Protein AF-A0A8J6AHJ5-F1 (afdb_monomer_lite)

pLDDT: mean 91.61, std 8.58, range [52.34, 97.62]

Foldseek 3Di:
DQDPVVVVVLVVPPPQDVPVPRDDDRPVCLVVVLVVVCVVPPCSSVVVVVVPDPDDDD

Organism: Galemys pyrenaicus (NCBI:txid202257)

Secondary structure (DSSP, 8-state):
---HHHHHHHTTSTT--TTTT-----HHHHHHHHHHHHHHSTTHHHHHHHHSS-----

InterPro domains:
  IPR003929 Calcium-activated potassium channel BK, alpha subunit [PF03493] (22-56)
  IPR047871 Calcium-activated potassium channel slowpoke-like [PTHR10027] (1-57)

Radius of gyration: 15.06 Å; chains: 1; bounding box: 32×23×46 Å

Sequence (58 aa):
MLQYHNKAHLLNIPSWNWKEGDDAICLAELKLGFIAQSCLAQGLSTMLANLFSMRSFI

Structure (mmCIF, N/CA/C/O backbone):
data_AF-A0A8J6AHJ5-F1
#
_entry.id   AF-A0A8J6AHJ5-F1
#
loop_
_atom_site.group_PDB
_atom_site.id
_atom_site.type_symbol
_atom_site.label_atom_id
_atom_site.label_alt_id
_atom_site.label_comp_id
_atom_site.label_asym_id
_atom_site.label_entity_id
_atom_site.label_seq_id
_atom_site.pdbx_PDB_ins_code
_atom_site.Cartn_x
_atom_site.Cartn_y
_atom_site.Cartn_z
_atom_site.occupancy
_atom_site.B_iso_or_equiv
_atom_site.auth_seq_id
_atom_site.auth_comp_id
_atom_site.auth_asym_id
_atom_site.auth_atom_id
_atom_site.pdbx_PDB_model_num
ATOM 1 N N . MET A 1 1 ? -0.927 15.561 -9.356 1.00 55.91 1 MET A N 1
ATOM 2 C CA . MET A 1 1 ? -2.064 14.638 -9.131 1.00 55.91 1 MET A CA 1
ATOM 3 C C . MET A 1 1 ? -1.504 13.219 -9.025 1.00 55.91 1 MET A C 1
ATOM 5 O O . MET A 1 1 ? -0.884 12.774 -9.981 1.00 55.91 1 MET A O 1
ATOM 9 N N . LEU A 1 2 ? -1.638 12.536 -7.882 1.00 80.38 2 LEU A N 1
ATOM 10 C CA . LEU A 1 2 ? -1.175 11.147 -7.708 1.00 80.38 2 LEU A CA 1
ATOM 11 C C . LEU A 1 2 ? -2.339 10.199 -8.019 1.00 80.38 2 LEU A C 1
ATOM 13 O O . LEU A 1 2 ? -3.274 10.097 -7.231 1.00 80.38 2 LEU A O 1
ATOM 17 N N . GLN A 1 3 ? -2.316 9.571 -9.192 1.00 88.81 3 GLN A N 1
ATOM 18 C CA . GLN A 1 3 ? -3.410 8.752 -9.719 1.00 88.81 3 GLN A CA 1
ATOM 19 C C . GLN A 1 3 ? -2.914 7.344 -10.051 1.00 88.81 3 GLN A C 1
ATOM 21 O O . GLN A 1 3 ? -1.750 7.171 -10.408 1.00 88.81 3 GLN A O 1
ATOM 26 N N . TYR A 1 4 ? -3.799 6.347 -9.980 1.00 89.56 4 TYR A N 1
ATOM 27 C CA . TYR A 1 4 ? -3.447 4.955 -10.284 1.00 89.56 4 TYR A CA 1
ATOM 28 C C . TYR A 1 4 ? -2.981 4.767 -11.733 1.00 89.56 4 TYR A C 1
ATOM 30 O O . TYR A 1 4 ? -1.998 4.076 -11.970 1.00 89.56 4 TYR A O 1
ATOM 38 N N . HIS A 1 5 ? -3.601 5.452 -12.699 1.00 91.06 5 HIS A N 1
ATOM 39 C CA . HIS A 1 5 ? -3.188 5.352 -14.104 1.00 91.06 5 HIS A CA 1
ATOM 40 C C . HIS A 1 5 ? -1.739 5.813 -14.336 1.00 91.06 5 HIS A C 1
ATOM 42 O O . HIS A 1 5 ? -1.069 5.283 -15.215 1.00 91.06 5 HIS A O 1
ATOM 48 N N . ASN A 1 6 ? -1.212 6.717 -13.499 1.00 91.19 6 ASN A N 1
ATOM 49 C CA . ASN A 1 6 ? 0.181 7.155 -13.605 1.00 91.19 6 ASN A CA 1
ATOM 50 C C . ASN A 1 6 ? 1.178 6.044 -13.248 1.00 91.19 6 ASN A C 1
ATOM 52 O O . ASN A 1 6 ? 2.310 6.071 -13.723 1.00 91.19 6 ASN A O 1
ATOM 56 N N . LYS A 1 7 ? 0.763 5.047 -12.454 1.00 90.00 7 LYS A N 1
ATOM 57 C CA . LYS A 1 7 ? 1.588 3.880 -12.104 1.00 90.00 7 LYS A CA 1
ATOM 58 C C . LYS A 1 7 ? 1.969 3.070 -13.345 1.00 90.00 7 LYS A C 1
ATOM 60 O O . LYS A 1 7 ? 3.084 2.568 -13.416 1.00 90.00 7 LYS A O 1
ATOM 65 N N . ALA A 1 8 ? 1.089 2.999 -14.348 1.00 91.06 8 ALA A N 1
ATOM 66 C CA . ALA A 1 8 ? 1.365 2.285 -15.594 1.00 91.06 8 ALA A CA 1
ATOM 67 C C . ALA A 1 8 ? 2.533 2.901 -16.384 1.00 91.06 8 ALA A C 1
ATOM 69 O O . ALA A 1 8 ? 3.237 2.185 -17.086 1.00 91.06 8 ALA A O 1
ATOM 70 N N . HIS A 1 9 ? 2.792 4.204 -16.234 1.00 91.44 9 HIS A N 1
ATOM 71 C CA . HIS A 1 9 ? 3.934 4.843 -16.889 1.00 91.44 9 HIS A CA 1
ATOM 72 C C . HIS A 1 9 ? 5.283 4.377 -16.328 1.00 91.44 9 HIS A C 1
ATOM 74 O O . HIS A 1 9 ? 6.258 4.379 -17.073 1.00 91.44 9 HIS A O 1
ATOM 80 N N . LEU A 1 10 ? 5.348 3.929 -15.067 1.00 89.19 10 LEU A N 1
ATOM 81 C CA . LEU A 1 10 ? 6.577 3.374 -14.486 1.00 89.19 10 LEU A CA 1
ATOM 82 C C . LEU A 1 10 ? 6.963 2.048 -15.146 1.00 89.19 10 LEU A C 1
ATOM 84 O O . LEU A 1 10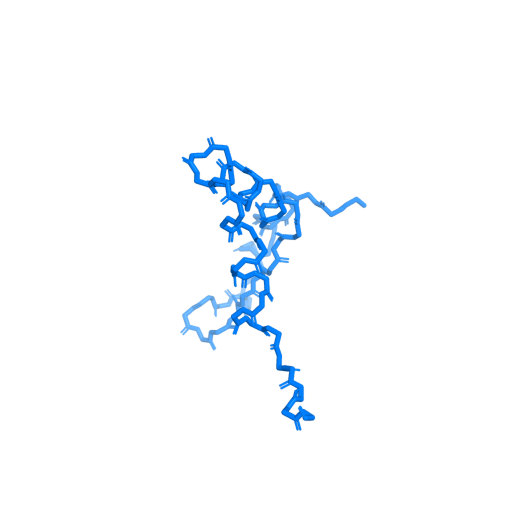 ? 8.138 1.812 -15.391 1.00 89.19 10 LEU A O 1
ATOM 88 N N . LEU A 1 11 ? 5.976 1.236 -15.537 1.00 89.69 11 LEU A N 1
ATOM 89 C CA . LEU A 1 11 ? 6.205 -0.022 -16.257 1.00 89.69 11 LEU A CA 1
ATOM 90 C C . LEU A 1 11 ? 6.773 0.184 -17.669 1.00 89.69 11 LEU A C 1
ATOM 92 O O . LEU A 1 11 ? 7.305 -0.754 -18.253 1.00 89.69 11 LEU A O 1
ATOM 96 N N . ASN A 1 12 ? 6.668 1.398 -18.218 1.00 92.75 12 ASN A N 1
ATOM 97 C CA . ASN A 1 12 ? 7.253 1.739 -19.513 1.00 92.75 12 ASN A CA 1
ATOM 98 C C . ASN A 1 12 ? 8.729 2.154 -19.404 1.00 92.75 12 ASN A C 1
ATOM 100 O O . ASN A 1 12 ? 9.381 2.341 -20.432 1.00 92.75 12 ASN A O 1
ATOM 104 N N . ILE A 1 13 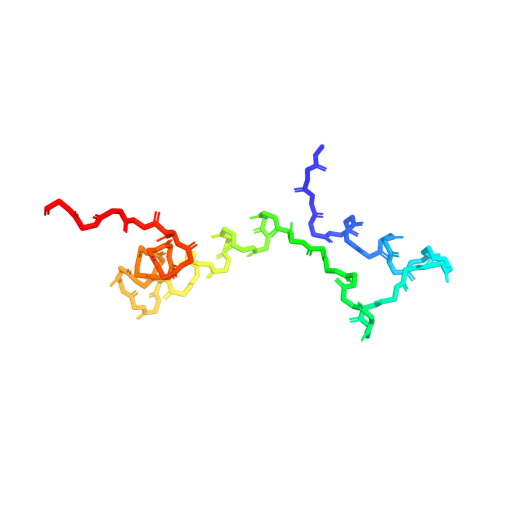? 9.263 2.342 -18.191 1.00 94.06 13 ILE A N 1
ATOM 105 C CA . ILE A 1 13 ? 10.672 2.681 -17.988 1.00 94.06 13 ILE A CA 1
ATOM 106 C C . ILE A 1 13 ? 11.490 1.391 -18.154 1.00 94.06 13 ILE A C 1
ATOM 108 O O . ILE A 1 13 ? 11.274 0.442 -17.405 1.00 94.06 13 ILE A O 1
ATOM 112 N N . PRO A 1 14 ? 12.453 1.330 -19.090 1.00 92.06 14 PRO A N 1
ATOM 113 C CA . PRO A 1 14 ? 13.169 0.091 -19.404 1.00 92.06 14 PRO A CA 1
ATOM 114 C C . PRO A 1 14 ? 14.039 -0.433 -18.254 1.00 92.06 14 PRO A C 1
ATOM 116 O O . PRO A 1 14 ? 14.372 -1.612 -18.232 1.00 92.06 14 PRO A O 1
ATOM 119 N N . SER A 1 15 ? 14.414 0.427 -17.306 1.00 94.44 15 SER A N 1
ATOM 120 C CA . SER A 1 15 ? 15.155 0.045 -16.102 1.00 94.44 15 SER A CA 1
ATOM 121 C C . SER A 1 15 ? 14.260 -0.344 -14.922 1.00 94.44 15 SER A C 1
ATOM 123 O O . SER A 1 15 ? 14.800 -0.709 -13.888 1.00 94.44 15 SER A O 1
ATOM 125 N N . TRP A 1 16 ? 12.932 -0.220 -15.033 1.00 94.12 16 TRP A N 1
ATOM 126 C CA . TRP A 1 16 ? 12.016 -0.552 -13.942 1.00 94.12 16 TRP A CA 1
ATOM 127 C C . TRP A 1 16 ? 11.781 -2.059 -13.883 1.00 94.12 16 TRP A C 1
ATOM 129 O O . TRP A 1 16 ? 11.208 -2.652 -14.805 1.00 94.12 16 TRP A O 1
ATOM 139 N N . ASN A 1 17 ? 12.180 -2.678 -12.778 1.00 93.62 17 ASN A N 1
ATOM 140 C CA . ASN A 1 17 ? 12.110 -4.116 -12.595 1.00 93.62 17 ASN A CA 1
ATOM 141 C C . ASN A 1 17 ? 11.403 -4.491 -11.287 1.00 93.62 17 ASN A C 1
ATOM 143 O O . ASN A 1 17 ? 12.008 -4.651 -10.229 1.00 93.62 17 ASN A O 1
ATOM 147 N N . TRP A 1 18 ? 10.099 -4.750 -11.388 1.00 91.25 18 TRP A N 1
ATOM 148 C CA . TRP A 1 18 ? 9.279 -5.202 -10.258 1.00 91.25 18 TRP A CA 1
ATOM 149 C C . TRP A 1 18 ? 9.756 -6.530 -9.642 1.00 91.25 18 TRP A C 1
ATOM 151 O O . TRP A 1 18 ? 9.436 -6.821 -8.494 1.00 91.25 18 TRP A O 1
ATOM 161 N N . LYS A 1 19 ? 10.526 -7.349 -10.375 1.00 93.12 19 LYS A N 1
ATOM 162 C CA . LYS A 1 19 ? 11.101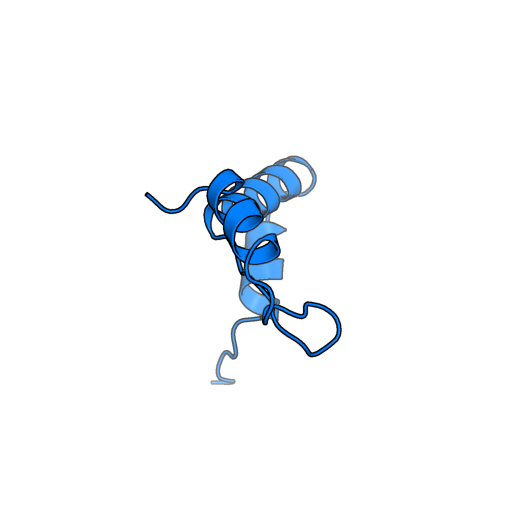 -8.594 -9.834 1.00 93.12 19 LYS A CA 1
ATOM 163 C C . LYS A 1 19 ? 12.333 -8.351 -8.964 1.00 93.12 19 LYS A C 1
ATOM 165 O O . LYS A 1 19 ? 12.674 -9.221 -8.170 1.00 93.12 19 LYS A O 1
ATOM 170 N N . GLU A 1 20 ? 12.991 -7.205 -9.121 1.00 94.62 20 GLU A N 1
ATOM 171 C CA . GLU A 1 20 ? 14.154 -6.791 -8.324 1.00 94.62 20 GLU A CA 1
ATOM 172 C C . GLU A 1 20 ? 13.776 -5.875 -7.150 1.00 94.62 20 GLU A C 1
ATOM 174 O O . GLU A 1 20 ? 14.648 -5.480 -6.381 1.00 94.62 20 GLU A O 1
ATOM 179 N N . GLY A 1 21 ? 12.478 -5.604 -6.959 1.00 93.94 21 GLY A N 1
ATOM 180 C CA . GLY A 1 21 ? 11.956 -4.838 -5.823 1.00 93.94 21 GLY A CA 1
ATOM 181 C C . GLY A 1 21 ? 11.531 -3.408 -6.156 1.00 93.94 21 GLY A C 1
ATOM 182 O O . GLY A 1 21 ? 11.236 -2.642 -5.238 1.00 93.94 21 GLY A O 1
ATOM 183 N N . ASP A 1 22 ? 11.466 -3.039 -7.439 1.00 94.56 22 ASP A N 1
ATOM 184 C CA . ASP A 1 22 ? 10.897 -1.753 -7.839 1.00 94.56 22 ASP A CA 1
ATOM 185 C C . ASP A 1 22 ? 9.371 -1.765 -7.658 1.00 94.56 22 ASP A C 1
ATOM 187 O O . ASP A 1 22 ? 8.607 -2.202 -8.528 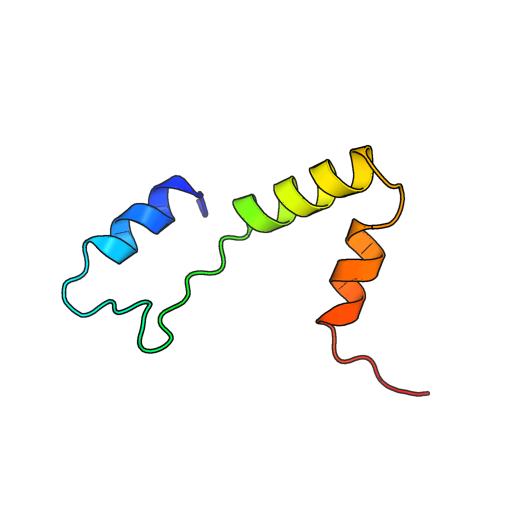1.00 94.56 22 ASP A O 1
ATOM 191 N N . ASP A 1 23 ? 8.928 -1.259 -6.507 1.00 94.19 23 ASP A N 1
ATOM 192 C CA . ASP A 1 23 ? 7.523 -1.161 -6.130 1.00 94.19 23 ASP A CA 1
ATOM 193 C C . ASP A 1 23 ? 7.022 0.287 -6.129 1.00 94.19 23 ASP A C 1
ATOM 195 O O . ASP A 1 23 ? 7.633 1.210 -5.589 1.00 94.19 23 ASP A O 1
ATOM 199 N N . ALA A 1 24 ? 5.831 0.487 -6.697 1.00 94.00 24 ALA A N 1
ATOM 200 C CA . ALA A 1 24 ? 5.157 1.779 -6.728 1.00 94.00 24 ALA A CA 1
ATOM 201 C C . ALA A 1 24 ? 3.913 1.766 -5.834 1.00 94.00 24 ALA A C 1
ATOM 203 O O . ALA A 1 24 ? 2.853 1.241 -6.198 1.00 94.00 24 ALA A O 1
ATOM 204 N N . ILE A 1 25 ? 4.036 2.394 -4.665 1.00 93.62 25 ILE A N 1
ATOM 205 C CA . ILE A 1 25 ? 2.960 2.524 -3.679 1.00 93.62 25 ILE A CA 1
ATOM 206 C C . ILE A 1 25 ? 2.001 3.639 -4.120 1.00 93.62 25 ILE A C 1
ATOM 208 O O . ILE A 1 25 ? 2.264 4.830 -3.943 1.00 93.62 25 ILE A O 1
ATOM 212 N N . CYS A 1 26 ? 0.858 3.266 -4.701 1.00 94.19 26 CYS A N 1
ATOM 213 C CA . CYS A 1 26 ? -0.159 4.232 -5.108 1.00 94.19 26 CYS A CA 1
ATOM 214 C C . CYS A 1 26 ? -1.081 4.588 -3.931 1.00 94.19 26 CYS A C 1
ATOM 216 O O . CYS A 1 26 ? -1.898 3.782 -3.487 1.00 94.19 26 CYS A O 1
ATOM 218 N N . LEU A 1 27 ? -1.000 5.837 -3.458 1.00 93.50 27 LEU A N 1
ATOM 219 C CA . LEU A 1 27 ? -1.825 6.322 -2.344 1.00 93.50 27 LEU A CA 1
ATOM 220 C C . LEU A 1 27 ? -3.329 6.265 -2.639 1.00 93.50 27 LEU A C 1
ATOM 222 O O . LEU A 1 27 ? -4.114 5.946 -1.750 1.00 93.50 27 LEU A O 1
ATOM 226 N N . ALA A 1 28 ? -3.739 6.571 -3.873 1.00 93.88 28 ALA A N 1
ATOM 227 C CA . ALA A 1 28 ? -5.147 6.533 -4.264 1.00 93.88 28 ALA A CA 1
ATOM 228 C C . ALA A 1 28 ? -5.703 5.099 -4.245 1.00 93.88 28 ALA A C 1
ATOM 230 O O . ALA A 1 28 ? -6.798 4.880 -3.732 1.00 93.88 28 ALA A O 1
ATOM 231 N N . GLU A 1 29 ? -4.920 4.136 -4.743 1.00 94.38 29 GLU A N 1
ATOM 232 C CA . GLU A 1 29 ? -5.248 2.705 -4.743 1.00 94.38 29 GLU A CA 1
ATOM 233 C C . GLU A 1 29 ? -5.398 2.176 -3.313 1.00 94.38 29 GLU A C 1
ATOM 235 O O . GLU A 1 29 ? -6.450 1.650 -2.954 1.00 94.38 29 GLU A O 1
ATOM 240 N N . LEU A 1 30 ? -4.389 2.393 -2.464 1.00 95.12 30 LEU A N 1
ATOM 241 C CA . LEU A 1 30 ? -4.398 1.892 -1.088 1.00 95.12 30 LEU A CA 1
ATOM 242 C C . LEU A 1 30 ? -5.479 2.547 -0.229 1.00 95.12 30 LEU A C 1
ATOM 244 O O . LEU A 1 30 ? -6.193 1.852 0.490 1.00 95.12 30 LEU A O 1
ATOM 248 N N . LYS A 1 31 ? -5.646 3.872 -0.316 1.00 95.44 31 LYS A N 1
ATOM 249 C CA . LYS A 1 31 ? -6.664 4.589 0.463 1.00 95.44 31 LYS A CA 1
ATOM 250 C C . LYS A 1 31 ? -8.070 4.091 0.131 1.00 95.44 31 LYS A C 1
ATOM 252 O O . LYS A 1 31 ? -8.836 3.788 1.043 1.00 95.44 31 LYS A O 1
ATOM 257 N N . LEU A 1 32 ? -8.419 4.034 -1.156 1.00 96.06 32 L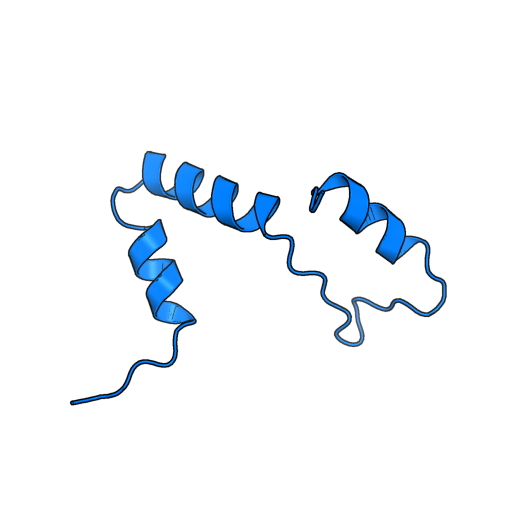EU A N 1
ATOM 258 C CA . LEU A 1 32 ? -9.748 3.585 -1.576 1.00 96.06 32 LEU A CA 1
ATOM 259 C C . LEU A 1 32 ? -9.939 2.090 -1.305 1.00 96.06 32 LEU A C 1
ATOM 261 O O . LEU A 1 32 ? -11.010 1.704 -0.846 1.00 96.06 32 LEU A O 1
ATOM 265 N N . GLY A 1 33 ? -8.898 1.274 -1.494 1.00 96.25 33 GLY A N 1
ATOM 266 C CA . GLY A 1 33 ? -8.909 -0.147 -1.156 1.00 96.25 33 GLY A CA 1
ATOM 267 C C . GLY A 1 33 ? -9.171 -0.397 0.331 1.00 96.25 33 GLY A C 1
ATOM 268 O O . GLY A 1 33 ? -10.050 -1.183 0.671 1.00 96.25 33 GLY A O 1
ATOM 269 N N . PHE A 1 34 ? -8.490 0.317 1.232 1.00 96.94 34 PHE A N 1
ATOM 270 C CA . PHE A 1 34 ? -8.714 0.184 2.676 1.00 96.94 34 PHE A CA 1
ATOM 271 C C . PHE A 1 34 ? -10.124 0.611 3.087 1.00 96.94 34 PHE A C 1
ATOM 273 O O . PHE A 1 34 ? -10.741 -0.056 3.914 1.00 96.94 34 PHE A O 1
ATOM 280 N N . ILE A 1 35 ? -10.659 1.684 2.497 1.00 96.94 35 ILE A N 1
ATOM 281 C CA . ILE A 1 35 ? -12.046 2.105 2.742 1.00 96.94 35 ILE A CA 1
ATOM 282 C C . ILE A 1 35 ? -13.024 1.037 2.241 1.00 96.94 35 ILE A C 1
ATOM 284 O O . ILE A 1 35 ? -13.928 0.659 2.981 1.00 96.94 35 ILE A O 1
ATOM 288 N N . ALA A 1 36 ? -12.819 0.509 1.032 1.00 97.62 36 ALA A N 1
ATOM 289 C CA . ALA A 1 36 ? -13.667 -0.534 0.462 1.00 97.62 36 ALA A CA 1
ATOM 290 C C . ALA A 1 36 ? -13.657 -1.815 1.313 1.00 97.62 36 ALA A C 1
ATOM 292 O O . ALA A 1 36 ? -14.704 -2.413 1.541 1.00 97.62 36 ALA A O 1
ATOM 293 N N . GLN A 1 37 ? -12.499 -2.206 1.847 1.00 96.69 37 GLN A N 1
ATOM 294 C CA . GLN A 1 37 ? -12.400 -3.328 2.783 1.00 96.69 37 GLN A CA 1
ATOM 295 C C . GLN A 1 37 ? -13.100 -3.030 4.119 1.00 96.69 37 GLN A C 1
ATOM 297 O O . GLN A 1 37 ? -13.781 -3.895 4.667 1.00 96.69 37 GLN A O 1
ATOM 302 N N . SER A 1 38 ? -13.035 -1.789 4.606 1.00 96.62 38 SER A N 1
ATOM 303 C CA . SER A 1 38 ? -13.809 -1.358 5.776 1.00 96.62 38 SER A CA 1
ATOM 304 C C . SER A 1 38 ? -15.325 -1.349 5.558 1.00 96.62 38 SER A C 1
ATOM 306 O O . SER A 1 38 ? -16.063 -1.435 6.538 1.00 96.62 38 SER A O 1
ATOM 308 N N . CYS A 1 39 ? -15.807 -1.280 4.311 1.00 97.00 39 CYS A N 1
ATOM 309 C CA . CYS A 1 39 ? -17.227 -1.483 4.004 1.00 97.00 39 CYS A CA 1
ATOM 310 C C . CYS A 1 39 ? -17.677 -2.933 4.246 1.00 97.00 39 CYS A C 1
ATOM 312 O O . CYS A 1 39 ? -18.849 -3.153 4.535 1.00 97.00 39 CYS A O 1
ATOM 314 N N . LEU A 1 40 ? -16.768 -3.910 4.133 1.00 97.62 40 LEU A N 1
ATOM 315 C CA . LEU A 1 40 ? -17.047 -5.326 4.405 1.00 97.62 40 LEU A CA 1
ATOM 316 C C . LEU A 1 40 ? -16.894 -5.657 5.894 1.00 97.62 40 LEU A C 1
ATOM 318 O O . LEU A 1 40 ? -17.706 -6.389 6.454 1.00 97.62 40 LEU A O 1
ATOM 322 N N . ALA A 1 41 ? -15.858 -5.111 6.534 1.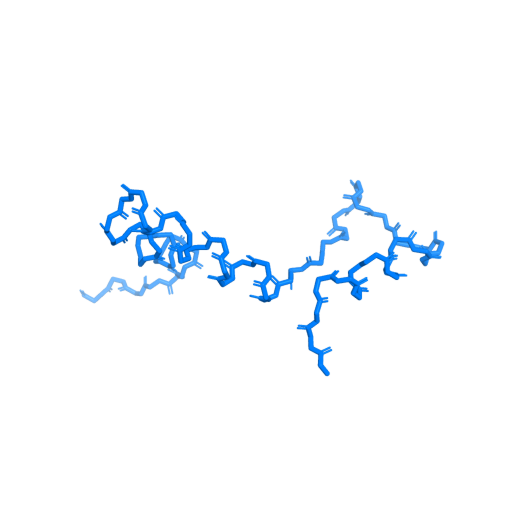00 97.12 41 ALA A N 1
ATOM 323 C CA . ALA A 1 41 ? -15.581 -5.303 7.952 1.00 97.12 41 ALA A CA 1
ATOM 324 C C . ALA A 1 41 ? -15.170 -3.975 8.596 1.00 97.12 41 ALA A C 1
ATOM 326 O O . ALA A 1 41 ? -14.055 -3.483 8.405 1.00 97.12 41 ALA A O 1
ATOM 327 N N . GLN A 1 42 ? -16.071 -3.391 9.385 1.00 96.38 42 GLN A N 1
ATOM 328 C CA . GLN A 1 42 ? -15.830 -2.104 10.029 1.00 96.38 42 GLN A CA 1
ATOM 329 C C . GLN A 1 42 ? -14.566 -2.148 10.907 1.00 96.38 42 GLN A C 1
ATOM 331 O O . GLN A 1 42 ? -14.404 -3.029 11.746 1.00 96.38 42 GLN A O 1
ATOM 336 N N . GLY A 1 43 ? -13.664 -1.180 10.716 1.00 93.69 43 GLY A N 1
ATOM 337 C CA . GLY A 1 43 ? -12.406 -1.068 11.470 1.00 93.69 43 GLY A CA 1
ATOM 338 C C . GLY A 1 43 ? -11.191 -1.747 10.824 1.00 93.69 43 GLY A C 1
ATOM 339 O O . GLY A 1 43 ? -10.064 -1.502 11.263 1.00 93.69 43 GLY A O 1
ATOM 340 N N . LEU A 1 44 ? -11.380 -2.514 9.743 1.00 95.94 44 LEU A N 1
ATOM 341 C CA . LEU A 1 44 ? -10.300 -3.203 9.027 1.00 95.94 44 LEU A CA 1
ATOM 342 C C . LEU A 1 44 ? -9.214 -2.238 8.519 1.00 95.94 44 LEU A C 1
ATOM 344 O O . LEU A 1 44 ? -8.026 -2.510 8.688 1.00 95.94 44 LEU A O 1
ATOM 348 N N . SER A 1 45 ? -9.588 -1.068 7.994 1.00 96.06 45 SER A N 1
ATOM 349 C CA . SER A 1 45 ? -8.630 -0.037 7.563 1.00 96.06 45 SER A CA 1
ATOM 350 C C . SER A 1 45 ? -7.687 0.410 8.680 1.00 96.06 45 SER A C 1
ATOM 352 O O . SER A 1 45 ? -6.502 0.614 8.435 1.00 96.06 45 SER A O 1
ATOM 354 N N . THR A 1 46 ? -8.194 0.559 9.907 1.00 95.62 46 THR A N 1
ATOM 355 C CA . THR A 1 46 ? -7.396 0.994 11.063 1.00 95.62 46 THR A CA 1
ATOM 356 C C . THR A 1 46 ? -6.489 -0.127 11.554 1.00 95.62 46 THR A C 1
ATOM 358 O O . THR A 1 46 ? -5.332 0.125 11.889 1.00 95.62 46 THR A O 1
ATOM 361 N N . MET A 1 47 ? -6.984 -1.369 11.556 1.00 96.31 47 MET A N 1
ATOM 362 C CA . MET A 1 47 ? -6.165 -2.539 11.875 1.00 96.31 47 MET A CA 1
ATOM 363 C C . MET A 1 47 ? -4.982 -2.660 10.908 1.00 96.31 47 MET A C 1
ATOM 365 O O . MET A 1 47 ? -3.838 -2.740 11.352 1.00 96.31 47 MET A O 1
ATOM 369 N N . LEU A 1 48 ? -5.246 -2.600 9.597 1.00 95.62 48 LEU A N 1
ATOM 370 C CA . LEU A 1 48 ? -4.200 -2.640 8.574 1.00 95.62 48 LEU A CA 1
ATOM 371 C C . LEU A 1 48 ? -3.239 -1.458 8.721 1.00 95.62 48 LEU A C 1
ATOM 373 O O . LEU A 1 48 ? -2.033 -1.667 8.679 1.00 95.62 48 LEU A O 1
ATOM 377 N N . ALA A 1 49 ? -3.752 -0.250 8.981 1.00 94.94 49 ALA A N 1
ATOM 378 C CA . ALA A 1 49 ? -2.925 0.934 9.208 1.00 94.94 49 ALA A CA 1
ATOM 379 C C . ALA A 1 49 ? -1.907 0.766 10.343 1.00 94.94 49 ALA A C 1
ATOM 381 O O . ALA A 1 49 ? -0.770 1.234 10.259 1.00 94.94 49 ALA A O 1
ATOM 382 N N . ASN A 1 50 ? -2.312 0.082 11.408 1.00 94.56 50 ASN A N 1
ATOM 383 C CA . ASN A 1 50 ? -1.456 -0.156 12.561 1.00 94.56 50 ASN A CA 1
ATOM 384 C C . ASN A 1 50 ? -0.440 -1.276 12.334 1.00 94.56 50 ASN A C 1
ATOM 386 O O . ASN A 1 50 ? 0.625 -1.227 12.935 1.00 94.56 50 ASN A O 1
ATOM 390 N N . LEU A 1 51 ? -0.730 -2.232 11.451 1.00 94.62 51 LEU A N 1
ATOM 391 C CA . LEU A 1 51 ? 0.157 -3.357 11.139 1.00 94.62 51 LEU A CA 1
ATOM 392 C C . LEU A 1 51 ? 1.488 -2.917 10.519 1.00 94.62 51 LEU A C 1
ATOM 394 O O . LEU A 1 51 ? 2.528 -3.478 10.841 1.00 94.62 51 LEU A O 1
ATOM 398 N N . PHE A 1 52 ? 1.462 -1.904 9.652 1.00 91.19 52 PHE A N 1
ATOM 399 C CA . PHE A 1 52 ? 2.675 -1.357 9.033 1.00 91.19 52 PHE A CA 1
ATOM 400 C C . PHE A 1 52 ? 3.233 -0.127 9.761 1.00 91.19 52 PHE A C 1
ATOM 402 O O . PHE A 1 52 ? 4.296 0.377 9.403 1.00 91.19 52 PHE A O 1
ATOM 409 N N . SER A 1 53 ? 2.529 0.374 10.778 1.00 93.06 53 SER A N 1
ATOM 410 C CA . SER A 1 53 ? 3.031 1.461 11.613 1.00 93.06 53 SER A CA 1
ATOM 411 C C . SER A 1 53 ? 3.865 0.879 12.748 1.00 93.06 53 SER A C 1
ATOM 413 O O . SER A 1 53 ? 3.320 0.266 13.662 1.00 93.06 53 SER A O 1
ATOM 415 N N . MET A 1 54 ? 5.174 1.128 12.746 1.00 92.06 54 MET A N 1
ATOM 416 C CA . MET A 1 54 ? 6.021 0.839 13.906 1.00 92.06 54 MET A CA 1
ATOM 417 C C . MET A 1 54 ? 5.622 1.778 15.052 1.00 92.06 54 MET A C 1
ATOM 419 O O . MET A 1 54 ? 5.987 2.954 15.062 1.00 92.06 54 MET A O 1
ATOM 423 N N . ARG A 1 55 ? 4.815 1.280 15.992 1.00 86.19 55 ARG A N 1
ATOM 424 C CA . ARG A 1 55 ? 4.364 2.022 17.177 1.00 86.19 55 ARG A CA 1
ATOM 425 C C . ARG A 1 55 ? 5.193 1.607 18.392 1.00 86.19 55 ARG A C 1
ATOM 427 O O . ARG A 1 55 ? 5.553 0.443 18.535 1.00 86.19 55 ARG A O 1
ATOM 434 N N . SER A 1 56 ? 5.504 2.563 19.263 1.00 85.38 56 SER A N 1
ATOM 435 C CA . SER A 1 56 ? 6.241 2.319 20.504 1.00 85.38 56 SER A CA 1
ATOM 436 C C . SER A 1 56 ? 5.402 1.529 21.510 1.00 85.38 56 SER A C 1
ATOM 438 O O . SER A 1 56 ? 4.226 1.838 21.700 1.00 85.38 56 SER A O 1
ATOM 440 N N . PHE A 1 57 ? 6.029 0.585 22.210 1.00 65.50 57 PHE A N 1
ATOM 441 C CA . PHE A 1 57 ? 5.548 0.112 23.507 1.00 65.50 57 PHE A CA 1
ATOM 442 C C . PHE A 1 57 ? 5.877 1.200 24.537 1.00 65.50 57 PHE A C 1
ATOM 444 O O . PHE A 1 57 ? 7.040 1.352 24.904 1.00 65.50 57 PHE A O 1
ATOM 451 N N . ILE A 1 58 ? 4.890 2.004 24.928 1.00 52.34 58 ILE A N 1
ATOM 452 C CA . ILE A 1 58 ? 4.937 2.758 26.190 1.00 52.34 58 ILE A CA 1
ATOM 453 C C . ILE A 1 58 ? 4.126 1.956 27.196 1.00 52.34 58 ILE A C 1
ATOM 455 O O . ILE A 1 58 ? 3.021 1.517 26.802 1.00 52.34 58 ILE A O 1
#